Protein AF-A0A6A3JPU7-F1 (afdb_monomer_lite)

Radius of gyration: 22.65 Å; chains: 1; bounding box: 76×46×49 Å

pLDDT: mean 73.4, std 23.77, range [32.56, 96.19]

Structure (mmCIF, N/CA/C/O backbone):
data_AF-A0A6A3JPU7-F1
#
_entry.id   AF-A0A6A3JPU7-F1
#
loop_
_atom_site.group_PDB
_atom_site.id
_atom_site.type_symbol
_atom_site.label_atom_id
_atom_site.label_alt_id
_atom_site.label_comp_id
_atom_site.label_asym_id
_atom_site.label_entity_id
_atom_site.label_seq_id
_atom_site.pdbx_PDB_ins_code
_atom_site.Cartn_x
_atom_site.Cartn_y
_atom_site.Cartn_z
_atom_site.occupancy
_atom_site.B_iso_or_equiv
_atom_site.auth_seq_id
_atom_site.auth_comp_id
_atom_site.auth_asym_id
_atom_site.auth_atom_id
_atom_site.pdbx_PDB_model_num
ATOM 1 N N . MET A 1 1 ? -2.363 13.088 -39.450 1.00 39.56 1 MET A N 1
ATOM 2 C CA . MET A 1 1 ? -1.637 12.521 -38.298 1.00 39.56 1 MET A CA 1
ATOM 3 C C . MET A 1 1 ? -2.190 13.224 -37.072 1.00 39.56 1 MET A C 1
ATOM 5 O O . MET A 1 1 ? -1.792 14.350 -36.814 1.00 39.56 1 MET A O 1
ATOM 9 N N . ALA A 1 2 ? -3.240 12.664 -36.466 1.00 43.88 2 ALA A N 1
ATOM 10 C CA . ALA A 1 2 ? -3.867 13.259 -35.292 1.00 43.88 2 ALA A CA 1
ATOM 11 C C . ALA A 1 2 ? -2.913 13.067 -34.112 1.00 43.88 2 ALA A C 1
ATOM 13 O O . ALA A 1 2 ? -2.526 11.941 -33.808 1.00 43.88 2 ALA A O 1
ATOM 14 N N . ASP A 1 3 ? -2.478 14.185 -33.544 1.00 49.00 3 ASP A N 1
ATOM 15 C CA . ASP A 1 3 ? -1.699 14.254 -32.320 1.00 49.00 3 ASP A CA 1
ATOM 16 C C . ASP A 1 3 ? -2.584 13.715 -31.189 1.00 49.00 3 ASP A C 1
ATOM 18 O O . ASP A 1 3 ? -3.407 14.427 -30.615 1.00 49.00 3 ASP A O 1
ATOM 22 N N . ASP A 1 4 ? -2.488 12.406 -30.950 1.00 46.62 4 ASP A N 1
ATOM 23 C CA . ASP A 1 4 ? -3.126 11.697 -29.843 1.00 46.62 4 ASP A CA 1
ATOM 24 C C . ASP A 1 4 ? -2.358 12.050 -28.560 1.00 46.62 4 ASP A C 1
ATOM 26 O O . ASP A 1 4 ? -1.723 11.225 -27.899 1.00 46.62 4 ASP A O 1
ATOM 30 N N . ALA A 1 5 ? -2.368 13.339 -28.219 1.00 47.41 5 ALA A N 1
ATOM 31 C CA . ALA A 1 5 ? -2.048 13.839 -26.899 1.00 47.41 5 ALA A CA 1
ATOM 32 C C . ALA A 1 5 ? -3.169 13.390 -25.959 1.00 47.41 5 ALA A C 1
ATOM 34 O O . ALA A 1 5 ? -3.956 14.188 -25.448 1.00 47.41 5 ALA A O 1
ATOM 35 N N . ALA A 1 6 ? -3.241 12.078 -25.731 1.00 51.56 6 ALA A N 1
ATOM 36 C CA . ALA A 1 6 ? -3.915 11.507 -24.594 1.00 51.56 6 ALA A CA 1
ATOM 37 C C . ALA A 1 6 ? -3.286 12.180 -23.377 1.00 51.56 6 ALA A C 1
ATOM 39 O O . ALA A 1 6 ? -2.182 11.829 -22.951 1.00 51.56 6 ALA A O 1
ATOM 40 N N . GLN A 1 7 ? -3.962 13.205 -22.857 1.00 43.91 7 GLN A N 1
ATOM 41 C CA . GLN A 1 7 ? -3.724 13.738 -21.529 1.00 43.91 7 GLN A CA 1
ATOM 42 C C . GLN A 1 7 ? -3.633 12.517 -20.623 1.00 43.91 7 GLN A C 1
ATOM 44 O O . GLN A 1 7 ? -4.637 11.853 -20.363 1.00 43.91 7 GLN A O 1
ATOM 49 N N . ARG A 1 8 ? -2.403 12.150 -20.240 1.00 49.66 8 ARG A N 1
ATOM 50 C CA . ARG A 1 8 ? -2.125 11.017 -19.363 1.00 49.66 8 ARG A CA 1
ATOM 51 C C . ARG A 1 8 ? -2.723 11.411 -18.029 1.00 49.66 8 ARG A C 1
ATOM 53 O O . ARG A 1 8 ? -2.046 12.036 -17.215 1.00 49.66 8 ARG A O 1
ATOM 60 N N . LEU A 1 9 ? -4.014 11.129 -17.858 1.00 51.75 9 LEU A N 1
ATOM 61 C CA . LEU A 1 9 ? -4.738 11.362 -16.625 1.00 51.75 9 LEU A CA 1
ATOM 62 C C . LEU A 1 9 ? -3.891 10.711 -15.542 1.00 51.75 9 LEU A C 1
ATOM 64 O O . LEU A 1 9 ? -3.672 9.497 -15.564 1.00 51.75 9 LEU A O 1
ATOM 68 N N . GLN A 1 10 ? -3.329 11.534 -14.658 1.00 57.38 10 GLN A N 1
ATOM 69 C CA . GLN A 1 10 ? -2.583 11.038 -13.517 1.00 57.38 10 GLN A CA 1
ATOM 70 C C . GLN A 1 10 ? -3.580 10.237 -12.690 1.00 57.38 10 GLN A C 1
ATOM 72 O O . GLN A 1 10 ? -4.424 10.796 -11.994 1.00 57.38 10 GLN A O 1
ATOM 77 N N . GLN A 1 11 ? -3.556 8.917 -12.853 1.00 60.06 11 GLN A N 1
ATOM 78 C CA . GLN A 1 11 ? -4.526 8.063 -12.200 1.00 60.06 11 GLN A CA 1
ATOM 79 C C . GLN A 1 11 ? -4.213 8.047 -10.708 1.00 60.06 11 GLN A C 1
ATOM 81 O O . GLN A 1 11 ? -3.220 7.470 -10.253 1.00 60.06 11 GLN A O 1
ATOM 86 N N . VAL A 1 12 ? -5.092 8.684 -9.948 1.00 75.31 12 VAL A N 1
ATOM 87 C CA . VAL A 1 12 ? -5.050 8.678 -8.495 1.00 75.31 12 VAL A CA 1
ATOM 88 C C . VAL A 1 12 ? -5.645 7.355 -8.022 1.00 75.31 12 VAL A C 1
ATOM 90 O O . VAL A 1 12 ? -6.805 7.057 -8.289 1.00 75.31 12 VAL A O 1
ATOM 93 N N . VAL A 1 13 ? -4.844 6.540 -7.330 1.00 84.62 13 VAL A N 1
ATOM 94 C CA . VAL A 1 13 ? -5.354 5.332 -6.660 1.00 84.62 13 VAL A CA 1
ATOM 95 C C . VAL A 1 13 ? -6.264 5.784 -5.510 1.00 84.62 13 VAL A C 1
ATOM 97 O O . VAL A 1 13 ? -5.798 6.612 -4.716 1.00 84.62 13 VAL A O 1
ATOM 100 N N . PRO A 1 14 ? -7.515 5.302 -5.408 1.00 88.81 14 PRO A N 1
ATOM 101 C CA . PRO A 1 14 ? -8.428 5.656 -4.319 1.00 88.81 14 PRO A CA 1
ATOM 102 C C . PRO A 1 14 ? -7.831 5.379 -2.934 1.00 88.81 14 PRO A C 1
ATOM 104 O O . PRO A 1 14 ? -7.049 4.444 -2.773 1.00 88.81 14 PRO A O 1
ATOM 107 N N . LEU A 1 15 ? -8.208 6.167 -1.919 1.00 88.44 15 LEU A N 1
ATOM 108 C CA . LEU A 1 15 ? -7.694 5.990 -0.551 1.00 88.44 15 LEU A CA 1
ATOM 109 C C . LEU A 1 15 ? -8.026 4.603 0.017 1.00 88.44 15 LEU A C 1
ATOM 111 O O . LEU A 1 15 ? -7.152 3.973 0.598 1.00 88.44 15 LEU A O 1
ATOM 115 N N . CYS A 1 16 ? -9.233 4.085 -0.237 1.00 90.06 16 CYS A N 1
ATOM 116 C CA . CYS A 1 16 ? -9.639 2.744 0.196 1.00 90.06 16 CYS A CA 1
ATOM 117 C C . CYS A 1 16 ? -8.705 1.641 -0.337 1.00 90.06 16 CYS A C 1
ATOM 119 O O . CYS A 1 16 ? -8.302 0.758 0.417 1.00 90.06 16 CYS A O 1
ATOM 121 N N . ASP A 1 17 ? -8.293 1.720 -1.607 1.00 91.06 17 ASP A N 1
ATOM 122 C CA . ASP A 1 17 ? -7.354 0.751 -2.183 1.00 91.06 17 ASP A CA 1
ATOM 123 C C . ASP A 1 17 ? -5.954 0.876 -1.574 1.00 91.06 17 ASP A C 1
ATOM 125 O O . ASP A 1 17 ? -5.263 -0.127 -1.402 1.00 91.06 17 ASP A O 1
ATOM 129 N N . ARG A 1 18 ? -5.534 2.095 -1.206 1.00 93.31 18 ARG A N 1
ATOM 130 C CA . ARG A 1 18 ? -4.259 2.310 -0.505 1.00 93.31 18 ARG A CA 1
ATOM 131 C C . ARG A 1 18 ? -4.286 1.716 0.899 1.00 93.31 18 ARG A C 1
ATOM 133 O O . ARG A 1 18 ? -3.337 1.023 1.240 1.00 93.31 18 ARG A O 1
ATOM 140 N N . VAL A 1 19 ? -5.363 1.936 1.661 1.00 93.75 19 VAL A N 1
ATOM 141 C CA . VAL A 1 19 ? -5.541 1.366 3.010 1.00 93.75 19 VAL A CA 1
ATOM 142 C C . VAL A 1 19 ? -5.518 -0.157 2.948 1.00 93.75 19 VAL A C 1
ATOM 144 O O . VAL A 1 19 ? -4.700 -0.785 3.608 1.00 93.75 19 VAL A O 1
ATOM 147 N N . ARG A 1 20 ? -6.292 -0.759 2.038 1.00 93.00 20 ARG A N 1
ATOM 148 C CA . ARG A 1 20 ? -6.265 -2.214 1.811 1.00 93.00 20 ARG A CA 1
ATOM 149 C C . ARG A 1 20 ? -4.873 -2.734 1.459 1.00 93.00 20 ARG A C 1
ATOM 151 O O . ARG A 1 20 ? -4.481 -3.816 1.889 1.00 93.00 20 ARG A O 1
ATOM 158 N N . CYS A 1 21 ? -4.127 -1.977 0.656 1.00 94.44 21 CYS A N 1
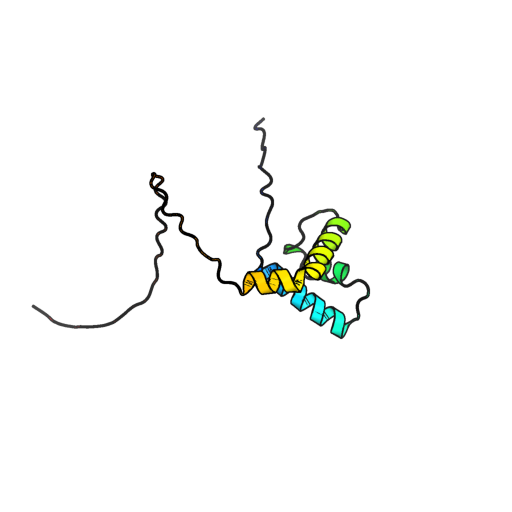ATOM 159 C CA . CYS A 1 21 ? -2.765 -2.332 0.284 1.00 94.44 21 CYS A CA 1
ATOM 160 C C . CYS A 1 21 ? -1.815 -2.284 1.491 1.00 94.44 21 CYS A C 1
ATOM 162 O O . CYS A 1 21 ? -0.955 -3.155 1.609 1.00 94.44 21 CYS A O 1
ATOM 164 N N . THR A 1 22 ? -1.953 -1.295 2.378 1.00 96.12 22 THR A N 1
ATOM 165 C CA . THR A 1 22 ? -1.144 -1.199 3.599 1.00 96.12 22 THR A CA 1
ATOM 166 C C . THR A 1 22 ? -1.549 -2.233 4.647 1.00 96.12 22 THR A C 1
ATOM 168 O O . THR A 1 22 ? -0.661 -2.819 5.252 1.00 96.12 22 THR A O 1
ATOM 171 N N . ASP A 1 23 ? -2.835 -2.557 4.788 1.00 95.31 23 ASP A N 1
ATOM 172 C CA . ASP A 1 23 ? -3.295 -3.643 5.668 1.00 95.31 23 ASP A CA 1
ATOM 173 C C . ASP A 1 23 ? -2.692 -4.984 5.235 1.00 95.31 23 ASP A C 1
ATOM 175 O O . ASP A 1 23 ? -2.178 -5.759 6.040 1.00 95.31 23 ASP A O 1
ATOM 179 N N . TRP A 1 24 ? -2.681 -5.243 3.924 1.00 95.56 24 TRP A N 1
ATOM 180 C CA . TRP A 1 24 ? -2.043 -6.438 3.385 1.00 95.56 24 TRP A CA 1
ATOM 181 C C . TRP A 1 24 ? -0.533 -6.469 3.662 1.00 95.56 24 TRP A C 1
ATOM 183 O O . TRP A 1 24 ? -0.005 -7.517 4.032 1.00 95.56 24 TRP A O 1
ATOM 193 N N . MET A 1 25 ? 0.167 -5.335 3.517 1.00 96.19 25 MET A N 1
ATOM 194 C CA . MET A 1 25 ? 1.597 -5.239 3.845 1.00 96.19 25 MET A CA 1
ATOM 195 C C . MET A 1 25 ? 1.877 -5.542 5.319 1.00 96.19 25 MET A C 1
ATOM 197 O O . MET A 1 25 ? 2.900 -6.154 5.620 1.00 96.19 25 MET A O 1
ATOM 201 N N . GLU A 1 26 ? 0.993 -5.127 6.228 1.00 96.19 26 GLU A N 1
ATOM 202 C CA . GLU A 1 26 ? 1.126 -5.383 7.663 1.00 96.19 26 GLU A CA 1
ATOM 203 C C . GLU A 1 26 ? 1.000 -6.877 7.970 1.00 96.19 26 GLU A C 1
ATOM 205 O O . GLU A 1 26 ? 1.860 -7.454 8.642 1.00 96.19 26 GLU A O 1
ATOM 210 N N . LEU A 1 27 ? 0.002 -7.535 7.376 1.00 95.69 27 LEU A N 1
ATOM 211 C CA . LEU A 1 27 ? -0.168 -8.984 7.476 1.00 95.69 27 LEU A CA 1
ATOM 212 C C . LEU A 1 27 ? 1.017 -9.749 6.863 1.00 95.69 27 LEU A C 1
ATOM 214 O O . LEU A 1 27 ? 1.516 -10.706 7.459 1.00 95.69 27 LEU A O 1
ATOM 218 N N . ASP A 1 28 ? 1.503 -9.331 5.692 1.00 95.00 28 ASP A N 1
ATOM 219 C CA . ASP A 1 28 ? 2.659 -9.952 5.037 1.00 95.00 28 ASP A CA 1
ATOM 220 C C . ASP A 1 28 ? 3.946 -9.763 5.854 1.00 95.00 28 ASP A C 1
ATOM 222 O O . ASP A 1 28 ? 4.738 -10.700 5.987 1.00 95.00 28 ASP A O 1
ATOM 226 N N . GLN A 1 29 ? 4.138 -8.585 6.454 1.00 96.12 29 GLN A N 1
ATOM 227 C CA . GLN A 1 29 ? 5.255 -8.318 7.355 1.00 96.12 29 GLN A CA 1
ATOM 228 C C . GLN A 1 29 ? 5.198 -9.215 8.596 1.00 96.12 29 GLN A C 1
ATOM 230 O O . GLN A 1 29 ? 6.233 -9.765 8.976 1.00 96.12 29 GLN A O 1
ATOM 235 N N . ALA A 1 30 ? 4.025 -9.397 9.204 1.00 95.81 30 ALA A N 1
ATOM 236 C CA . ALA A 1 30 ? 3.858 -10.281 10.356 1.00 95.81 30 ALA A CA 1
ATOM 237 C C . ALA A 1 30 ? 4.143 -11.754 10.003 1.00 95.81 30 ALA A C 1
ATOM 239 O O . ALA A 1 30 ? 4.746 -12.476 10.794 1.00 95.81 30 ALA A O 1
ATOM 240 N N . LEU A 1 31 ? 3.757 -12.193 8.800 1.00 94.94 31 LEU A N 1
ATOM 241 C CA . LEU A 1 31 ? 3.906 -13.583 8.362 1.00 94.94 31 LEU A CA 1
ATOM 242 C C . LEU A 1 31 ? 5.316 -13.923 7.854 1.00 94.94 31 LEU A C 1
ATOM 244 O O . LEU A 1 31 ? 5.811 -15.027 8.076 1.00 94.94 31 LEU A O 1
ATOM 248 N N . ARG A 1 32 ? 5.948 -13.013 7.106 1.00 93.31 32 ARG A N 1
ATOM 249 C CA . ARG A 1 32 ? 7.181 -13.280 6.336 1.00 93.31 32 ARG A CA 1
ATOM 250 C C . ARG A 1 32 ? 8.350 -12.376 6.720 1.00 93.31 32 ARG A C 1
ATOM 252 O O . ARG A 1 32 ? 9.436 -12.499 6.148 1.00 93.31 32 ARG A O 1
ATOM 259 N N . GLY A 1 33 ? 8.138 -11.460 7.659 1.00 93.00 33 GLY A N 1
ATOM 260 C CA . GLY A 1 33 ? 9.102 -10.442 8.048 1.00 93.00 33 GLY A CA 1
ATOM 261 C C . GLY A 1 33 ? 9.195 -9.280 7.055 1.00 93.00 33 GLY A C 1
ATOM 262 O O . GLY A 1 33 ? 8.656 -9.296 5.947 1.00 93.00 33 GLY A O 1
ATOM 263 N N . SER A 1 34 ? 9.950 -8.254 7.446 1.00 90.69 34 SER A N 1
ATOM 264 C CA . SER A 1 34 ? 10.067 -6.972 6.732 1.00 90.69 34 SER A CA 1
ATOM 265 C C . SER A 1 34 ? 10.894 -7.020 5.442 1.00 90.69 34 SER A C 1
ATOM 267 O O . SER A 1 34 ? 10.882 -6.074 4.651 1.00 90.69 34 SER A O 1
ATOM 269 N N . LYS A 1 35 ? 11.627 -8.110 5.196 1.00 92.44 35 LYS A N 1
ATOM 270 C CA . LYS A 1 35 ? 12.495 -8.219 4.022 1.00 92.44 35 LYS A CA 1
ATOM 271 C C . LYS A 1 35 ? 11.645 -8.223 2.751 1.00 92.44 35 LYS A C 1
ATOM 273 O O . LYS A 1 35 ? 10.755 -9.054 2.620 1.00 92.44 35 LYS A O 1
ATOM 278 N N . VAL A 1 36 ? 11.964 -7.331 1.808 1.00 92.31 36 VAL A N 1
ATOM 279 C CA . VAL A 1 36 ? 11.357 -7.206 0.463 1.00 92.31 36 VAL A CA 1
ATOM 280 C C . VAL A 1 36 ? 9.827 -7.030 0.413 1.00 92.31 36 VAL A C 1
ATOM 282 O O . VAL A 1 36 ? 9.225 -7.295 -0.628 1.00 92.31 36 VAL A O 1
ATOM 285 N N . ILE A 1 37 ? 9.199 -6.520 1.479 1.00 95.88 37 ILE A N 1
ATOM 286 C CA . ILE A 1 37 ? 7.736 -6.315 1.551 1.00 95.88 37 ILE A CA 1
ATOM 287 C C . ILE A 1 37 ? 7.180 -5.501 0.371 1.00 95.88 37 ILE A C 1
ATOM 289 O O . ILE A 1 37 ? 6.181 -5.880 -0.234 1.00 95.88 37 ILE A O 1
ATOM 293 N N . TYR A 1 38 ? 7.869 -4.435 -0.046 1.00 95.38 38 TYR A N 1
ATOM 294 C CA . TYR A 1 38 ? 7.406 -3.573 -1.140 1.00 95.38 38 TYR A CA 1
ATOM 295 C C . TYR A 1 38 ? 7.451 -4.287 -2.489 1.00 95.38 38 TYR A C 1
ATOM 297 O O . TYR A 1 38 ? 6.555 -4.112 -3.307 1.00 95.38 38 TYR A O 1
ATOM 305 N N . GLY A 1 39 ? 8.469 -5.127 -2.704 1.00 94.31 39 GLY A N 1
ATOM 306 C CA . GLY A 1 39 ? 8.555 -5.971 -3.894 1.00 94.31 39 GLY A CA 1
ATOM 307 C C . GLY A 1 39 ? 7.392 -6.954 -3.940 1.00 94.31 39 GLY A C 1
ATOM 308 O O . GLY A 1 39 ? 6.647 -6.956 -4.912 1.00 94.31 39 GLY A O 1
ATOM 309 N N . ARG A 1 40 ? 7.172 -7.693 -2.842 1.00 95.62 40 ARG A N 1
ATOM 310 C CA . ARG A 1 40 ? 6.051 -8.639 -2.729 1.00 95.62 40 ARG A CA 1
ATOM 311 C C . ARG A 1 40 ? 4.698 -7.968 -2.932 1.00 95.62 40 ARG A C 1
ATOM 313 O O . ARG A 1 40 ? 3.840 -8.537 -3.589 1.00 95.62 40 ARG A O 1
ATOM 320 N N . THR A 1 41 ? 4.525 -6.751 -2.426 1.00 95.94 41 THR A N 1
ATOM 321 C CA . THR A 1 41 ? 3.277 -6.002 -2.612 1.00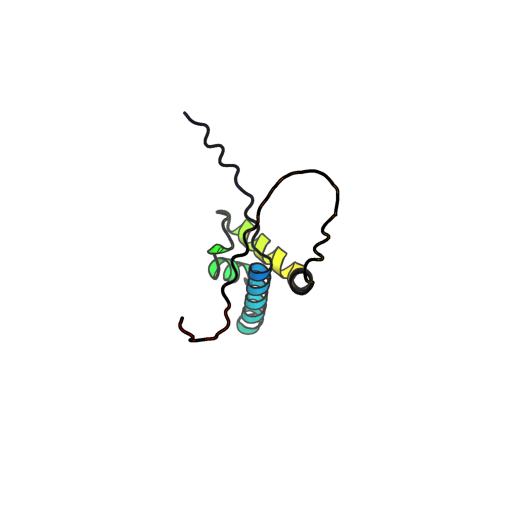 95.94 41 THR A CA 1
ATOM 322 C C . THR A 1 41 ? 3.040 -5.651 -4.075 1.00 95.94 41 THR A C 1
ATOM 324 O O . THR A 1 41 ? 1.944 -5.854 -4.589 1.00 95.94 41 THR A O 1
ATOM 327 N N . VAL A 1 42 ? 4.070 -5.150 -4.763 1.00 94.38 42 VAL A N 1
ATOM 328 C CA . VAL A 1 42 ? 3.984 -4.824 -6.193 1.00 94.38 42 VAL A CA 1
ATOM 329 C C . VAL A 1 42 ? 3.683 -6.073 -7.022 1.00 94.38 42 VAL A C 1
ATOM 331 O O . VAL A 1 42 ? 2.893 -5.995 -7.960 1.00 94.38 42 VAL A O 1
ATOM 334 N N . ASP A 1 43 ? 4.265 -7.214 -6.651 1.00 93.44 43 ASP A N 1
ATOM 335 C CA . ASP A 1 43 ? 4.040 -8.492 -7.328 1.00 93.44 43 ASP A CA 1
ATOM 336 C C . ASP A 1 43 ? 2.641 -9.080 -7.009 1.00 93.44 43 ASP A C 1
ATOM 338 O O . ASP A 1 43 ? 2.049 -9.744 -7.857 1.00 93.44 43 ASP A O 1
ATOM 342 N N . PHE A 1 44 ? 2.080 -8.812 -5.820 1.00 92.38 44 PHE A N 1
ATOM 343 C CA . PHE A 1 44 ? 0.765 -9.308 -5.386 1.00 92.38 44 PHE A CA 1
ATOM 344 C C . PHE A 1 44 ? -0.414 -8.498 -5.953 1.00 92.38 44 PHE A C 1
ATOM 346 O O . PHE A 1 44 ? -1.424 -9.075 -6.351 1.00 92.38 44 PHE A O 1
ATOM 353 N N . VAL A 1 45 ? -0.297 -7.167 -6.023 1.00 89.69 45 VAL A N 1
ATOM 354 C CA . VAL A 1 45 ? -1.352 -6.264 -6.537 1.00 89.69 45 VAL A CA 1
ATOM 355 C C . VAL A 1 45 ? -0.849 -5.373 -7.683 1.00 89.69 45 VAL A C 1
ATOM 357 O O . VAL A 1 45 ? -0.934 -4.142 -7.605 1.00 89.69 45 VAL A O 1
ATOM 360 N N . PRO A 1 46 ? -0.384 -5.956 -8.806 1.00 90.75 46 PRO A N 1
ATOM 361 C CA . PRO A 1 46 ? 0.202 -5.195 -9.914 1.00 90.75 46 PRO A CA 1
ATOM 362 C C . PRO A 1 46 ? -0.776 -4.186 -10.534 1.00 90.75 46 PRO A C 1
ATOM 364 O O . PRO A 1 46 ? -0.365 -3.152 -11.054 1.00 90.75 46 PRO A O 1
ATOM 367 N N . ALA A 1 47 ? -2.088 -4.419 -10.423 1.00 89.62 47 ALA A N 1
ATOM 368 C CA . ALA A 1 47 ? -3.117 -3.5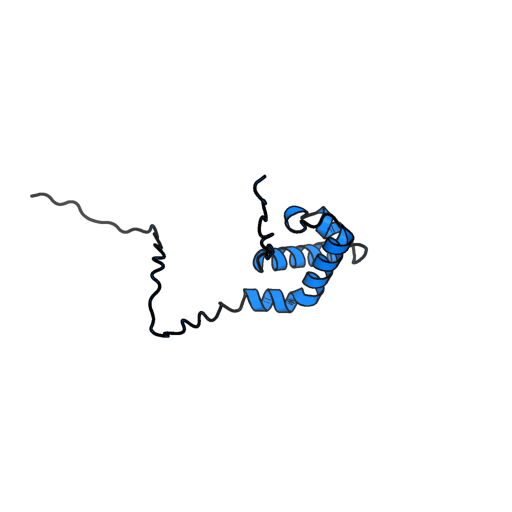18 -10.945 1.00 89.62 47 ALA A CA 1
ATOM 369 C C . ALA A 1 47 ? -3.059 -2.090 -10.355 1.00 89.62 47 ALA A C 1
ATOM 371 O O . ALA A 1 47 ? -3.441 -1.133 -11.037 1.00 89.62 47 ALA A O 1
ATOM 372 N N . LEU A 1 48 ? -2.555 -1.936 -9.121 1.00 89.00 48 LEU A N 1
ATOM 373 C CA . LEU A 1 48 ? -2.381 -0.643 -8.439 1.00 89.00 48 LEU A CA 1
ATOM 374 C C . LEU A 1 48 ? -1.066 0.073 -8.827 1.00 89.00 48 LEU A C 1
ATOM 376 O O . LEU A 1 48 ? -0.873 1.268 -8.543 1.00 89.00 48 LEU A O 1
ATOM 380 N N . PHE A 1 49 ? -0.174 -0.644 -9.514 1.00 90.06 49 PHE A N 1
ATOM 381 C CA . PHE A 1 49 ? 1.195 -0.261 -9.841 1.00 90.06 49 PHE A CA 1
ATOM 382 C C . PHE A 1 49 ? 1.424 -0.307 -11.356 1.00 90.06 49 PHE A C 1
ATOM 384 O O . PHE A 1 49 ? 1.932 -1.272 -11.912 1.00 90.06 49 PHE A O 1
ATOM 391 N N . ARG A 1 50 ? 1.041 0.772 -12.044 1.00 84.56 50 ARG A N 1
ATOM 392 C CA . ARG A 1 50 ? 1.047 0.845 -13.517 1.00 84.56 50 ARG A CA 1
ATOM 393 C C . ARG A 1 50 ? 2.324 1.430 -14.132 1.00 84.56 50 ARG A C 1
ATOM 395 O O . ARG A 1 50 ? 2.354 1.662 -15.336 1.00 84.56 50 ARG A O 1
ATOM 402 N N . SER A 1 51 ? 3.356 1.726 -13.336 1.00 87.44 51 SER A N 1
ATOM 403 C CA . SER A 1 51 ? 4.640 2.159 -13.904 1.00 87.44 51 SER A CA 1
ATOM 404 C C . SER A 1 51 ? 5.376 0.954 -14.485 1.00 87.44 51 SER A C 1
ATOM 406 O O . SER A 1 51 ? 5.420 -0.098 -13.848 1.00 87.44 51 SER A O 1
ATOM 408 N N . SER A 1 52 ? 5.986 1.113 -15.659 1.00 88.38 52 SER A N 1
ATOM 409 C CA . SER A 1 52 ? 6.891 0.107 -16.230 1.00 88.38 52 SER A CA 1
ATOM 410 C C . SER A 1 52 ? 8.163 -0.058 -15.388 1.00 88.38 52 SER A C 1
ATOM 412 O O . SER A 1 52 ? 8.774 -1.124 -15.369 1.00 88.38 52 SER A O 1
ATOM 414 N N . ASP A 1 53 ? 8.548 0.982 -14.644 1.00 91.50 53 ASP A N 1
ATOM 415 C CA . ASP A 1 53 ? 9.714 0.978 -13.773 1.00 91.50 53 ASP A CA 1
ATOM 416 C C . ASP A 1 53 ? 9.384 0.352 -12.414 1.00 91.50 53 ASP A C 1
ATOM 418 O O . ASP A 1 53 ? 8.808 0.986 -11.522 1.00 91.50 53 ASP A O 1
ATOM 422 N N . ARG A 1 54 ? 9.831 -0.890 -12.190 1.00 93.44 54 ARG A N 1
ATOM 423 C CA . ARG A 1 54 ? 9.582 -1.609 -10.924 1.00 93.44 54 ARG A CA 1
ATOM 424 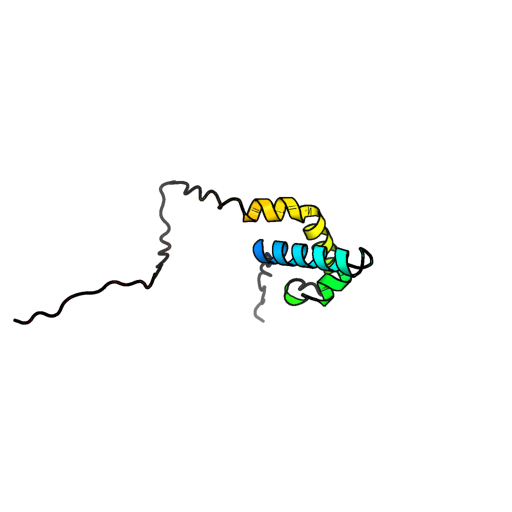C C . ARG A 1 54 ? 10.055 -0.833 -9.690 1.00 93.44 54 ARG A C 1
ATOM 426 O O . ARG A 1 54 ? 9.410 -0.879 -8.645 1.00 93.44 54 ARG A O 1
ATOM 433 N N . ARG A 1 55 ? 11.152 -0.075 -9.802 1.00 94.81 55 ARG A N 1
ATOM 434 C CA . ARG A 1 55 ? 11.662 0.773 -8.709 1.00 94.81 55 ARG A CA 1
ATOM 435 C C . ARG A 1 55 ? 10.680 1.885 -8.326 1.00 94.81 55 ARG A C 1
ATOM 437 O O . ARG A 1 55 ? 10.517 2.155 -7.141 1.00 94.81 55 ARG A O 1
ATOM 444 N N . VAL A 1 56 ? 10.000 2.492 -9.300 1.00 93.31 56 VAL A N 1
ATOM 445 C CA . VAL A 1 56 ? 8.977 3.522 -9.053 1.00 93.31 56 VAL A CA 1
ATOM 446 C C . VAL A 1 56 ? 7.786 2.917 -8.315 1.00 93.31 56 VAL A C 1
ATOM 448 O O . VAL A 1 56 ? 7.307 3.498 -7.343 1.00 93.31 56 VAL A O 1
ATOM 451 N N . ASN A 1 57 ? 7.362 1.714 -8.706 1.00 93.88 57 ASN A N 1
ATOM 452 C CA . ASN A 1 57 ? 6.278 1.003 -8.029 1.00 93.88 57 ASN A CA 1
ATOM 453 C C . ASN A 1 57 ? 6.628 0.661 -6.574 1.00 93.88 57 ASN A C 1
ATOM 455 O O . ASN A 1 57 ? 5.825 0.908 -5.678 1.00 93.88 57 ASN A O 1
ATOM 459 N N . MET A 1 58 ? 7.846 0.175 -6.314 1.00 95.69 58 MET A N 1
ATOM 460 C CA . MET A 1 58 ? 8.299 -0.100 -4.944 1.00 95.69 58 MET A CA 1
ATOM 461 C C . MET A 1 58 ? 8.395 1.175 -4.097 1.00 95.69 58 MET A C 1
ATOM 463 O O . MET A 1 58 ? 7.986 1.164 -2.940 1.00 95.69 58 MET A O 1
ATOM 467 N N . ASN A 1 59 ? 8.875 2.287 -4.664 1.00 95.50 59 ASN A N 1
ATOM 468 C CA . ASN A 1 59 ? 8.907 3.573 -3.961 1.00 95.50 59 ASN A CA 1
ATOM 469 C C . ASN A 1 59 ? 7.498 4.075 -3.622 1.00 95.50 59 ASN A C 1
ATOM 471 O O . ASN A 1 59 ? 7.286 4.639 -2.554 1.00 95.50 59 ASN A O 1
ATOM 475 N N . LYS A 1 60 ? 6.527 3.840 -4.509 1.00 94.31 60 LYS A N 1
ATOM 476 C CA . LYS A 1 60 ? 5.117 4.163 -4.274 1.00 94.31 60 LYS A CA 1
ATOM 477 C C . LYS A 1 60 ? 4.521 3.315 -3.145 1.00 94.31 60 LYS A C 1
ATOM 479 O O . LYS A 1 60 ? 3.860 3.858 -2.270 1.00 94.31 60 LYS A O 1
ATOM 484 N N . ALA A 1 61 ? 4.802 2.011 -3.132 1.00 95.19 61 ALA A N 1
ATOM 485 C CA . ALA A 1 61 ? 4.414 1.115 -2.041 1.00 95.19 61 ALA A CA 1
ATOM 486 C C . ALA A 1 61 ? 5.025 1.561 -0.699 1.00 95.19 61 ALA A C 1
ATOM 488 O O . ALA A 1 61 ? 4.332 1.624 0.313 1.00 95.19 61 ALA A O 1
ATOM 489 N N . HIS A 1 62 ? 6.304 1.942 -0.709 1.00 96.12 62 HIS A N 1
ATOM 490 C CA . HIS A 1 62 ? 6.988 2.499 0.455 1.00 96.12 62 HIS A CA 1
ATOM 491 C C . HIS A 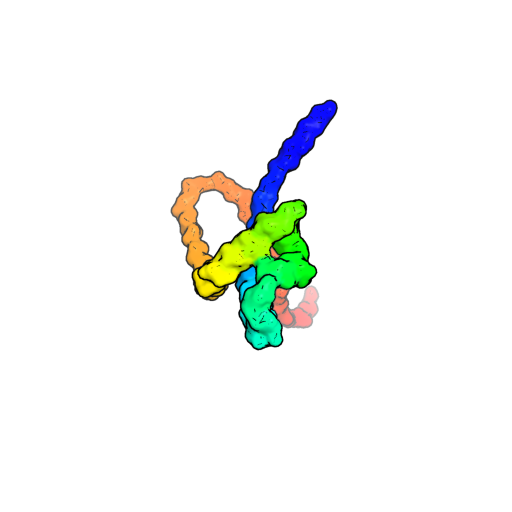1 62 ? 6.363 3.823 0.933 1.00 96.12 62 HIS A C 1
ATOM 493 O O . HIS A 1 62 ? 6.188 4.019 2.133 1.00 96.12 62 HIS A O 1
ATOM 499 N N . ASP A 1 63 ? 6.002 4.732 0.019 1.00 95.31 63 ASP A N 1
ATOM 500 C CA . ASP A 1 63 ? 5.319 5.990 0.359 1.00 95.31 63 ASP A CA 1
ATOM 501 C C . ASP A 1 63 ? 3.977 5.742 1.059 1.00 95.31 63 ASP A C 1
ATOM 503 O O . ASP A 1 63 ? 3.700 6.349 2.094 1.00 95.31 63 ASP A O 1
ATOM 507 N N . TRP A 1 64 ? 3.179 4.805 0.541 1.00 95.12 64 TRP A N 1
ATOM 508 C CA . TRP A 1 64 ? 1.909 4.421 1.157 1.00 95.12 64 TRP A CA 1
ATOM 509 C C . TRP A 1 64 ? 2.104 3.836 2.549 1.00 95.12 64 TRP A C 1
ATOM 511 O O . TRP A 1 64 ? 1.421 4.247 3.480 1.00 95.12 64 TRP A O 1
ATOM 521 N N . TRP A 1 65 ? 3.084 2.948 2.719 1.00 95.81 65 TRP A N 1
ATOM 522 C CA . TRP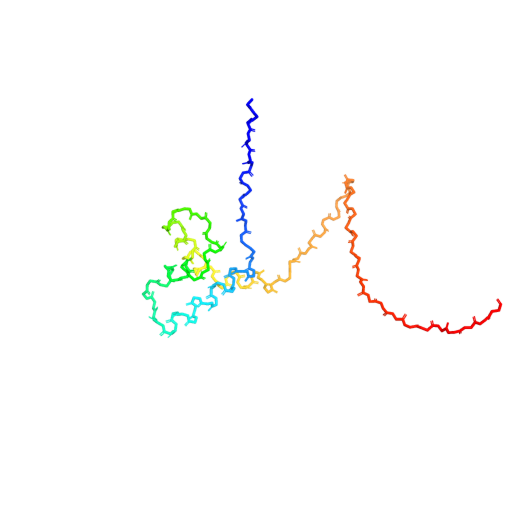 A 1 65 ? 3.412 2.374 4.022 1.00 95.81 65 TRP A CA 1
ATOM 523 C C . TRP A 1 65 ? 3.813 3.438 5.054 1.00 95.81 65 TRP A C 1
ATOM 525 O O . TRP A 1 65 ? 3.382 3.396 6.211 1.00 95.81 65 TRP A O 1
ATOM 535 N N . LYS A 1 66 ? 4.614 4.426 4.634 1.00 96.12 66 LYS A N 1
ATOM 536 C CA . LYS A 1 66 ? 5.040 5.540 5.491 1.00 96.12 66 LYS A CA 1
ATOM 537 C C . LYS A 1 66 ? 3.857 6.401 5.942 1.00 96.12 66 LYS A C 1
ATOM 539 O O . LYS A 1 66 ? 3.860 6.879 7.069 1.00 96.12 66 LYS A O 1
ATOM 544 N N . LYS A 1 67 ? 2.861 6.588 5.074 1.00 94.38 67 LYS A N 1
ATOM 545 C CA . LYS A 1 67 ? 1.675 7.426 5.310 1.00 94.38 67 LYS A CA 1
ATOM 546 C C . LYS A 1 67 ? 0.437 6.619 5.710 1.00 94.38 67 LYS A C 1
ATOM 548 O O . LYS A 1 67 ? -0.675 7.131 5.591 1.00 94.38 67 LYS A O 1
ATOM 553 N N . ARG A 1 68 ? 0.597 5.358 6.130 1.00 94.38 68 ARG A N 1
ATOM 554 C CA . ARG A 1 68 ? -0.532 4.433 6.328 1.00 94.38 68 ARG A CA 1
ATOM 555 C C . ARG A 1 68 ? -1.540 4.943 7.359 1.00 94.38 68 ARG A C 1
ATOM 557 O O . ARG A 1 68 ? -2.728 4.955 7.073 1.00 94.38 68 ARG A O 1
ATOM 564 N N . GLU A 1 69 ? -1.063 5.468 8.485 1.00 92.69 69 GLU A N 1
ATOM 565 C CA . GLU A 1 69 ? -1.921 6.000 9.553 1.00 92.69 69 GLU A CA 1
ATOM 566 C C . GLU A 1 69 ? -2.673 7.257 9.099 1.00 92.69 69 GLU A C 1
ATOM 568 O O . GLU A 1 69 ? -3.879 7.369 9.286 1.00 92.69 69 GLU A O 1
ATOM 573 N N . GLU A 1 70 ? -1.988 8.168 8.406 1.00 91.69 70 GLU A N 1
ATOM 574 C CA . GLU A 1 70 ? -2.589 9.396 7.869 1.00 91.69 70 GLU A CA 1
ATOM 575 C C . GLU A 1 70 ? -3.629 9.090 6.774 1.00 91.69 70 GLU A C 1
ATOM 577 O O . GLU A 1 70 ? -4.681 9.725 6.689 1.00 91.69 70 GLU A O 1
ATOM 582 N N . THR A 1 71 ? -3.360 8.069 5.955 1.00 89.38 71 THR A N 1
ATOM 583 C CA . THR A 1 71 ? -4.262 7.597 4.896 1.00 89.38 71 THR A CA 1
ATOM 584 C C . THR A 1 71 ? -5.499 6.912 5.481 1.00 89.38 71 THR A C 1
ATOM 586 O O . THR A 1 71 ? -6.596 7.134 4.971 1.00 89.38 71 THR A O 1
ATOM 589 N N . ALA A 1 72 ? -5.335 6.113 6.541 1.00 89.50 72 ALA A N 1
ATOM 590 C CA . ALA A 1 72 ? -6.437 5.481 7.263 1.00 89.50 72 ALA A CA 1
ATOM 591 C C . ALA A 1 72 ? -7.323 6.531 7.948 1.00 89.50 72 ALA A C 1
ATOM 593 O O . ALA A 1 72 ? -8.523 6.569 7.691 1.00 89.50 72 ALA A O 1
ATOM 594 N N . ALA A 1 73 ? -6.723 7.475 8.678 1.00 89.56 73 ALA A N 1
ATOM 595 C CA . ALA A 1 73 ? -7.450 8.577 9.304 1.00 89.56 73 ALA A CA 1
ATOM 596 C C . ALA A 1 73 ? -8.227 9.424 8.277 1.00 89.56 73 ALA A C 1
ATOM 598 O O . ALA A 1 73 ? -9.375 9.794 8.508 1.00 89.56 73 ALA A O 1
ATOM 599 N N . SER A 1 74 ? -7.635 9.679 7.104 1.00 86.81 74 SER A N 1
ATOM 600 C CA . SER A 1 74 ? -8.298 10.405 6.007 1.00 86.81 74 SER A CA 1
ATOM 601 C C . SER A 1 74 ? -9.453 9.632 5.359 1.00 86.81 74 SER A C 1
ATOM 603 O O . SER A 1 74 ? -10.261 10.231 4.653 1.00 86.81 74 SER A O 1
ATOM 605 N N . LEU A 1 75 ? -9.503 8.307 5.518 1.00 85.56 75 LEU A N 1
ATOM 606 C CA . LEU A 1 75 ? -10.614 7.478 5.049 1.00 85.56 75 LEU A CA 1
ATOM 607 C C . LEU A 1 75 ? -11.770 7.466 6.061 1.00 85.56 75 LEU A C 1
ATOM 609 O O . LEU A 1 75 ? -12.925 7.353 5.654 1.00 85.56 75 LEU A O 1
ATOM 613 N N . GLU A 1 76 ? -11.451 7.564 7.353 1.00 81.31 76 GLU A N 1
ATOM 614 C CA . GLU A 1 76 ? -12.417 7.587 8.455 1.00 81.31 76 GLU A CA 1
ATOM 615 C C . GLU A 1 76 ? -13.065 8.963 8.661 1.00 81.31 76 GLU A C 1
ATOM 617 O O . GLU A 1 76 ? -14.227 9.020 9.063 1.00 81.31 76 GLU A O 1
ATOM 622 N N . ASP A 1 77 ? -12.362 10.062 8.351 1.00 74.19 77 ASP A N 1
ATOM 623 C CA . ASP A 1 77 ? -12.960 11.402 8.313 1.00 74.19 77 ASP A CA 1
ATOM 624 C C . ASP A 1 77 ? -13.963 11.467 7.148 1.00 74.19 77 ASP A C 1
ATOM 626 O O . ASP A 1 77 ? -13.556 11.411 5.979 1.00 74.19 77 ASP A O 1
ATOM 630 N N . PRO A 1 78 ? -15.285 11.569 7.404 1.00 59.09 78 PRO A N 1
ATOM 631 C CA . PRO A 1 78 ? -16.223 11.809 6.324 1.00 59.09 78 PRO A CA 1
ATOM 632 C C . PRO A 1 78 ? -15.810 13.130 5.674 1.00 59.09 78 PRO A C 1
ATOM 634 O O . PRO A 1 78 ? -15.660 14.120 6.395 1.00 59.09 78 PRO A O 1
ATOM 637 N N . PRO A 1 79 ? -15.628 13.185 4.338 1.00 60.50 79 PRO A N 1
ATOM 638 C CA . PRO A 1 79 ? -15.198 14.410 3.699 1.00 60.50 79 PRO A CA 1
ATOM 639 C C . PRO A 1 79 ? -16.165 15.499 4.126 1.00 60.50 79 PRO A C 1
ATOM 641 O O . PRO A 1 79 ? -17.376 15.388 3.927 1.00 60.50 79 PRO A O 1
ATOM 644 N N . GLN A 1 80 ? -15.629 16.534 4.760 1.00 54.25 80 GLN A N 1
ATOM 645 C CA . GLN A 1 80 ? -16.383 17.726 5.088 1.00 54.25 80 GLN A CA 1
ATOM 646 C C . GLN A 1 80 ? -16.768 18.336 3.743 1.00 54.25 80 GLN A C 1
ATOM 648 O O . GLN A 1 80 ? -15.994 19.091 3.151 1.00 54.25 80 GLN A O 1
ATOM 653 N N . ILE A 1 81 ? -17.924 17.940 3.201 1.00 54.53 81 ILE A N 1
ATOM 654 C CA . ILE A 1 81 ? -18.461 18.496 1.967 1.00 54.53 81 ILE A CA 1
ATOM 655 C C . ILE A 1 81 ? -18.864 19.923 2.316 1.00 54.53 81 ILE A C 1
ATOM 657 O O . ILE A 1 81 ? -20.006 20.220 2.662 1.00 54.53 81 ILE A O 1
ATOM 661 N N . LYS A 1 82 ? -17.886 20.826 2.273 1.00 47.41 82 LYS A N 1
ATOM 662 C CA . LYS A 1 82 ? -18.114 22.258 2.272 1.00 47.41 82 LYS A CA 1
ATOM 663 C C . LYS A 1 82 ? -18.749 22.553 0.923 1.00 47.41 82 LYS A C 1
ATOM 665 O O . LYS A 1 82 ? -18.059 22.879 -0.040 1.00 47.41 82 LYS A O 1
ATOM 670 N N . PHE A 1 83 ? -20.067 22.395 0.833 1.00 44.38 83 PHE A N 1
ATOM 671 C CA . PHE A 1 83 ? -20.835 23.071 -0.198 1.00 44.38 83 PHE A CA 1
ATOM 672 C C . PHE A 1 83 ? -20.614 24.564 0.036 1.00 44.38 83 PHE A C 1
ATOM 674 O O . PHE A 1 83 ? -21.265 25.186 0.872 1.00 44.38 83 PHE A O 1
ATOM 681 N N . ALA A 1 84 ? -19.624 25.131 -0.647 1.00 38.78 84 ALA A N 1
ATOM 682 C CA . ALA A 1 84 ? -19.502 26.566 -0.752 1.00 38.78 84 ALA A CA 1
ATOM 683 C C . ALA A 1 84 ? -20.697 27.029 -1.586 1.00 38.78 84 ALA A C 1
ATOM 685 O O . ALA A 1 84 ? -20.699 26.938 -2.813 1.00 38.78 84 ALA A O 1
ATOM 686 N N . THR A 1 85 ? -21.737 27.490 -0.899 1.00 45.31 85 THR A N 1
ATOM 687 C CA . THR A 1 85 ? -22.843 28.254 -1.466 1.00 45.31 85 THR A CA 1
ATOM 688 C C . THR A 1 85 ? -22.286 29.576 -1.998 1.00 45.31 85 THR A C 1
ATOM 690 O O . THR A 1 85 ? -22.423 30.619 -1.369 1.00 45.31 85 THR A O 1
ATOM 693 N N . SER A 1 86 ? -21.615 29.546 -3.149 1.00 39.16 86 SER A N 1
ATOM 694 C CA . SER A 1 86 ? -21.284 30.747 -3.907 1.00 39.16 86 SER A CA 1
ATOM 695 C C . SER A 1 86 ? -22.129 30.756 -5.172 1.00 39.16 86 SER A C 1
ATOM 697 O O . SER A 1 86 ? -22.043 29.880 -6.031 1.00 39.16 86 SER A O 1
ATOM 699 N N . ARG A 1 87 ? -23.036 31.729 -5.220 1.00 48.50 87 ARG A N 1
ATOM 700 C CA . ARG A 1 87 ? -23.951 32.012 -6.323 1.00 48.50 87 ARG A CA 1
ATOM 701 C C . ARG A 1 87 ? -23.160 32.201 -7.623 1.00 48.50 87 ARG A C 1
ATOM 703 O O . ARG A 1 87 ? -22.604 33.274 -7.794 1.00 48.50 87 ARG A O 1
ATOM 710 N N . GLN A 1 88 ? -23.179 31.226 -8.537 1.00 44.25 88 GLN A N 1
ATOM 711 C CA . GLN A 1 88 ? -23.249 31.423 -9.999 1.00 44.25 88 GLN A CA 1
ATOM 712 C C . GLN A 1 88 ? -23.185 30.083 -10.760 1.00 44.25 88 GLN A C 1
ATOM 714 O O . GLN A 1 88 ? -22.191 29.371 -10.728 1.00 44.25 88 GLN A O 1
ATOM 719 N N . ARG A 1 89 ? -24.306 29.772 -11.430 1.00 47.47 89 ARG A N 1
ATOM 720 C CA . ARG A 1 89 ? -24.505 28.905 -12.611 1.00 47.47 89 ARG A CA 1
ATOM 721 C C . ARG A 1 89 ? -23.302 28.055 -13.062 1.00 47.47 89 ARG A C 1
ATOM 723 O O . ARG A 1 89 ? -22.462 28.610 -13.747 1.00 47.47 89 ARG A O 1
ATOM 730 N N . ILE A 1 90 ? -23.345 26.729 -12.870 1.00 43.25 90 ILE A N 1
ATOM 731 C CA . ILE A 1 90 ? -23.262 25.712 -13.947 1.00 43.25 90 ILE A CA 1
ATOM 732 C C . ILE A 1 90 ? -24.040 24.475 -13.470 1.00 43.25 90 ILE A C 1
ATOM 734 O O . ILE A 1 90 ? -23.865 23.977 -12.363 1.00 43.25 90 ILE A O 1
ATOM 738 N N . HIS A 1 91 ? -24.968 24.035 -14.308 1.00 45.88 91 HIS A N 1
ATOM 739 C CA . HIS A 1 91 ? -25.963 23.006 -14.053 1.00 45.88 91 HIS A CA 1
ATOM 740 C C . HIS A 1 91 ? -25.346 21.612 -14.247 1.00 45.88 91 HIS A C 1
ATOM 742 O O . HIS A 1 91 ? -25.207 21.157 -15.377 1.00 45.88 91 HIS A O 1
ATOM 748 N N . HIS A 1 92 ? -24.993 20.923 -13.162 1.00 44.66 92 HIS A N 1
ATOM 749 C CA . HIS A 1 92 ? -24.738 19.481 -13.196 1.00 44.66 92 HIS A CA 1
ATOM 750 C C . HIS A 1 92 ? -25.845 18.785 -12.407 1.00 44.66 92 HIS A C 1
ATOM 752 O O . HIS A 1 92 ? -25.802 18.701 -11.181 1.00 44.66 92 HIS A O 1
ATOM 758 N N . GLN A 1 93 ? -26.874 18.324 -13.125 1.00 50.28 93 GLN A N 1
ATOM 759 C CA . GLN A 1 93 ? -27.853 17.385 -12.586 1.00 50.28 93 GLN A CA 1
ATOM 760 C C . GLN A 1 93 ? -27.129 16.087 -12.224 1.00 50.28 93 GLN A C 1
ATOM 762 O O . GLN A 1 93 ? -26.783 15.299 -13.101 1.00 50.28 93 GLN A O 1
ATOM 767 N N . LEU A 1 94 ? -26.919 15.849 -10.933 1.00 43.69 94 LEU A N 1
ATOM 768 C CA . LEU A 1 94 ? -26.648 14.509 -10.437 1.00 43.69 94 LEU A CA 1
ATOM 769 C C . LEU A 1 94 ? -28.003 13.839 -10.184 1.00 43.69 94 LEU A C 1
ATOM 771 O O . LEU A 1 94 ? -28.615 14.022 -9.133 1.00 43.69 94 LEU A O 1
ATOM 775 N N . VAL A 1 95 ? -28.498 13.091 -11.173 1.00 39.31 95 VAL A N 1
ATOM 776 C CA . VAL A 1 95 ? -29.609 12.153 -10.970 1.00 39.31 95 VAL A CA 1
ATOM 777 C C . VAL A 1 95 ? -29.096 11.027 -10.075 1.00 39.31 95 VAL A C 1
ATOM 779 O O . VAL A 1 95 ? -28.417 10.105 -10.518 1.00 39.31 95 VAL A O 1
ATOM 782 N N . VAL A 1 96 ? -29.405 11.122 -8.784 1.00 41.22 96 VAL A N 1
ATOM 783 C CA . VAL A 1 96 ? -29.290 10.010 -7.840 1.00 41.22 96 VAL A CA 1
ATOM 784 C C . VAL A 1 96 ? -30.599 9.235 -7.921 1.00 41.22 96 VAL A C 1
ATOM 786 O O . VAL A 1 96 ? -31.589 9.586 -7.285 1.00 41.22 96 VAL A O 1
ATOM 789 N N . GLN A 1 97 ? -30.628 8.201 -8.757 1.00 43.94 97 GLN A N 1
ATOM 790 C CA . GLN A 1 97 ? -31.760 7.285 -8.822 1.00 43.94 97 GLN A CA 1
ATOM 791 C C . GLN A 1 97 ? -31.562 6.204 -7.751 1.00 43.94 97 GLN A C 1
ATOM 793 O O . GLN A 1 97 ? -30.905 5.191 -7.977 1.00 43.94 97 GLN A O 1
ATOM 798 N N . THR A 1 98 ? -32.088 6.441 -6.548 1.00 37.81 98 THR A N 1
ATOM 799 C CA . THR A 1 98 ? -32.165 5.416 -5.504 1.00 37.81 98 THR A CA 1
ATOM 800 C C . THR A 1 98 ? -33.477 4.648 -5.622 1.00 37.81 98 THR A C 1
ATOM 802 O O . THR A 1 98 ? -34.572 5.154 -5.391 1.00 37.81 98 THR A O 1
ATOM 805 N N . LEU A 1 99 ? -33.344 3.373 -5.979 1.00 45.94 99 LEU A N 1
ATOM 806 C CA . LEU A 1 99 ? -34.365 2.344 -5.821 1.00 45.94 99 LEU A CA 1
ATOM 807 C C . LEU A 1 99 ? -34.535 2.003 -4.330 1.00 45.94 99 LEU A C 1
ATOM 809 O O . LEU A 1 99 ? -33.616 1.453 -3.727 1.00 45.94 99 LEU A O 1
ATOM 813 N N . ARG A 1 100 ? -35.706 2.317 -3.756 1.00 36.75 100 ARG A N 1
ATOM 814 C CA . ARG A 1 100 ? -36.378 1.707 -2.573 1.00 36.75 100 ARG A CA 1
ATOM 815 C C . ARG A 1 100 ? -37.558 2.636 -2.233 1.00 36.75 100 ARG A C 1
ATOM 817 O O . ARG A 1 100 ? -37.327 3.762 -1.831 1.00 36.75 100 ARG A O 1
ATOM 824 N N . GLY A 1 101 ? -38.839 2.329 -2.421 1.00 40.09 101 GLY A N 1
ATOM 825 C CA . GLY A 1 101 ? -39.584 1.086 -2.249 1.00 40.09 101 GLY A CA 1
ATOM 826 C C . GLY A 1 101 ? -40.555 1.275 -1.075 1.00 40.09 101 GLY A C 1
ATOM 827 O O . GLY A 1 101 ? -40.078 1.435 0.044 1.00 40.09 101 GLY A O 1
ATOM 828 N N . LYS A 1 102 ? -41.884 1.258 -1.296 1.00 39.66 102 LYS A N 1
ATOM 829 C CA . LYS A 1 102 ? -42.905 0.878 -0.290 1.00 39.66 102 LYS A CA 1
ATOM 830 C C . LYS A 1 102 ? -44.327 0.789 -0.880 1.00 39.66 102 LYS A C 1
ATOM 832 O O . LYS A 1 102 ? -44.678 1.494 -1.811 1.00 39.66 102 LYS A O 1
ATOM 837 N N . ARG A 1 103 ? -45.066 -0.165 -0.307 1.00 35.12 103 ARG A N 1
ATOM 838 C CA . ARG A 1 103 ? -46.349 -0.807 -0.659 1.00 35.12 103 ARG A CA 1
ATOM 839 C C . ARG A 1 103 ? -47.610 0.085 -0.684 1.00 35.12 103 ARG A C 1
ATOM 841 O O . ARG A 1 103 ? -47.642 1.128 -0.038 1.00 35.12 103 ARG A O 1
ATOM 848 N N . THR A 1 104 ? -48.688 -0.567 -1.172 1.00 37.00 104 THR A N 1
ATOM 849 C CA . THR A 1 104 ? -50.147 -0.475 -0.848 1.00 37.00 104 THR A CA 1
ATOM 850 C C . THR A 1 104 ? -50.958 0.560 -1.655 1.00 37.00 104 THR A C 1
ATOM 852 O O . THR A 1 104 ? -50.487 1.673 -1.801 1.00 37.00 104 THR A O 1
ATOM 855 N N . LYS A 1 105 ? -52.155 0.302 -2.222 1.00 37.12 105 LYS A N 1
ATOM 856 C CA . LYS A 1 105 ? -53.216 -0.720 -2.037 1.00 37.12 105 LYS A CA 1
ATOM 857 C C . LYS A 1 105 ? -54.007 -0.981 -3.345 1.00 37.12 105 LYS A C 1
ATOM 859 O O . LYS A 1 105 ? -54.032 -0.130 -4.223 1.00 37.12 105 LYS A O 1
ATOM 864 N N . LEU A 1 106 ? -54.692 -2.134 -3.388 1.00 38.97 106 LEU A N 1
ATOM 865 C CA . LEU A 1 106 ? -55.903 -2.410 -4.182 1.00 38.97 106 LEU A CA 1
ATOM 866 C C . LEU A 1 106 ? -56.972 -1.311 -4.008 1.00 38.97 106 LEU A C 1
ATOM 868 O O . LEU A 1 106 ? -57.152 -0.830 -2.887 1.00 38.97 106 LEU A O 1
ATOM 872 N N . GLY A 1 107 ? -57.764 -1.050 -5.051 1.00 32.56 107 GLY A N 1
ATOM 873 C CA . GLY A 1 107 ? -59.071 -0.398 -4.922 1.00 32.56 107 GLY A CA 1
ATOM 874 C C . GLY A 1 107 ? -59.601 0.157 -6.241 1.00 32.56 107 GLY A C 1
ATOM 875 O O . GLY A 1 107 ? -59.020 1.085 -6.788 1.00 32.56 107 GLY A O 1
ATOM 876 N N . GLU A 1 108 ? -60.679 -0.455 -6.714 1.00 34.34 108 GLU A N 1
ATOM 877 C CA . GLU A 1 108 ? -61.508 -0.134 -7.880 1.00 34.34 108 GLU A CA 1
ATOM 878 C C . GLU A 1 108 ? -62.107 1.284 -7.836 1.00 34.34 108 GLU A C 1
ATOM 880 O O . GLU A 1 108 ? -62.302 1.829 -6.750 1.00 34.34 108 GLU A O 1
ATOM 885 N N . HIS A 1 109 ? -62.431 1.844 -9.008 1.00 34.25 109 HIS A N 1
ATOM 886 C CA . HIS A 1 109 ? -63.775 2.321 -9.376 1.00 34.25 109 HIS A CA 1
ATOM 887 C C . HIS A 1 109 ? -63.817 2.700 -10.862 1.00 34.25 109 HIS A C 1
ATOM 889 O O . HIS A 1 109 ? -62.877 3.384 -11.326 1.00 34.25 109 HIS A O 1
#

Organism: NCBI:txid53985

Sequence (109 aa):
MADDAAQRLQQVVPLCDRVRCTDWMELDQALRGSKVIYGRTVDFVPALFRSSDRRVNMNKAHDWWKKREETAASLEDPPQIKFATSRQRIHHQLVVQTLRGKRTKLGEH

Secondary structure (DSSP, 8-state):
-----------PPPHHHHHHHHHHHHHHHHHH-STTHHHHHHHH-GGG---S-HHHHHHHHHHHHHTHHHHHHHHHS--------------------------------

Foldseek 3Di:
DDPPPPVPPPDDDDLVVLLVLLVVLVVCCVVPNDPCSLVVSCVVCVVSPPDPDSVVSSVVSVVSNVCNVVSVVVVVPDPPPPPPPDDDDDDDDPPPDDDDDDDDDDDDD